Protein AF-D8SYA2-F1 (afdb_monomer)

Structure (mmCIF, N/CA/C/O backbone):
data_AF-D8SYA2-F1
#
_entry.id   AF-D8SYA2-F1
#
loop_
_atom_site.group_PDB
_atom_site.id
_atom_site.type_symbol
_atom_site.label_atom_id
_atom_site.label_alt_id
_atom_site.label_comp_id
_atom_site.label_asym_id
_atom_site.label_entity_id
_atom_site.label_seq_id
_atom_site.pdbx_PDB_ins_code
_atom_site.Cartn_x
_atom_site.Cartn_y
_atom_site.Cartn_z
_atom_site.occupancy
_atom_site.B_iso_or_equiv
_atom_site.auth_seq_id
_atom_site.auth_comp_id
_atom_site.auth_asym_id
_atom_site.auth_atom_id
_atom_site.pdbx_PDB_model_num
ATOM 1 N N . LYS A 1 1 ? -13.545 -16.147 3.767 1.00 77.62 1 LYS A N 1
ATOM 2 C CA . LYS A 1 1 ? -14.437 -16.063 2.581 1.00 77.62 1 LYS A CA 1
ATOM 3 C C . LYS A 1 1 ? -13.782 -15.098 1.599 1.00 77.62 1 LYS A C 1
ATOM 5 O O . LYS A 1 1 ? -13.470 -13.997 2.027 1.00 77.62 1 LYS A O 1
ATOM 10 N N . CYS A 1 2 ? -13.491 -15.508 0.364 1.00 86.12 2 CYS A N 1
ATOM 11 C CA . CYS A 1 2 ? -12.940 -14.603 -0.651 1.00 86.12 2 CYS A CA 1
ATOM 12 C C . CYS A 1 2 ? -14.110 -13.967 -1.412 1.00 86.12 2 CYS A C 1
ATOM 14 O O . CYS A 1 2 ? -15.055 -14.674 -1.765 1.00 86.12 2 CYS A O 1
ATOM 16 N N . VAL A 1 3 ? -14.093 -12.646 -1.582 1.00 94.81 3 VAL A N 1
ATOM 17 C CA . VAL A 1 3 ? -15.143 -11.892 -2.281 1.00 94.81 3 VAL A CA 1
ATOM 18 C C . VAL A 1 3 ? -14.565 -11.323 -3.569 1.00 94.81 3 VAL A C 1
ATOM 20 O O . VAL A 1 3 ? -13.414 -10.901 -3.585 1.00 94.81 3 VAL A O 1
ATOM 23 N N . SER A 1 4 ? -15.351 -11.310 -4.645 1.00 95.06 4 SER A N 1
ATOM 24 C CA . SER A 1 4 ? -14.919 -10.757 -5.937 1.00 95.06 4 SER A CA 1
ATOM 25 C C . SER A 1 4 ? -14.743 -9.239 -5.899 1.00 95.06 4 SER A C 1
ATOM 27 O O . SER A 1 4 ? -13.958 -8.688 -6.664 1.00 95.06 4 SER A O 1
ATOM 29 N N . TRP A 1 5 ? -15.466 -8.560 -5.006 1.00 94.12 5 TRP A N 1
ATOM 30 C CA . TRP A 1 5 ? -15.365 -7.125 -4.798 1.00 94.12 5 TRP A CA 1
ATOM 31 C C . TRP A 1 5 ? -15.718 -6.760 -3.357 1.00 94.12 5 TRP A C 1
ATOM 33 O O . TRP A 1 5 ? -16.580 -7.382 -2.731 1.00 94.12 5 TRP A O 1
ATOM 43 N N . ALA A 1 6 ? -15.063 -5.727 -2.843 1.00 93.25 6 ALA A N 1
ATOM 44 C CA . ALA A 1 6 ? -15.336 -5.153 -1.538 1.00 93.25 6 ALA A CA 1
ATOM 45 C C . ALA A 1 6 ? -15.382 -3.623 -1.651 1.00 93.25 6 ALA A C 1
ATOM 47 O O . ALA A 1 6 ? -14.673 -3.052 -2.482 1.00 93.25 6 ALA A O 1
ATOM 48 N N . PRO A 1 7 ? -16.159 -2.935 -0.796 1.00 93.94 7 PRO A N 1
ATOM 49 C CA . PRO A 1 7 ? -16.158 -1.479 -0.737 1.00 93.94 7 PRO A CA 1
ATOM 50 C C . PRO A 1 7 ? -14.842 -0.979 -0.117 1.00 93.94 7 PRO A C 1
ATOM 52 O O . PRO A 1 7 ? -14.801 -0.628 1.062 1.00 93.94 7 PRO A O 1
ATOM 55 N N . GLN A 1 8 ? -13.769 -0.956 -0.916 1.00 91.25 8 GLN A N 1
ATOM 56 C CA . GLN A 1 8 ? -12.375 -0.751 -0.497 1.00 91.25 8 GLN A CA 1
ATOM 57 C C . GLN A 1 8 ? -12.208 0.401 0.500 1.00 91.25 8 GLN A C 1
ATOM 59 O O . GLN A 1 8 ? -11.648 0.201 1.569 1.00 91.25 8 GLN A O 1
ATOM 64 N N . LEU A 1 9 ? -12.762 1.584 0.212 1.00 90.56 9 LEU A N 1
ATOM 65 C CA . LEU A 1 9 ? -12.650 2.745 1.106 1.00 90.56 9 LEU A CA 1
ATOM 66 C C . LEU A 1 9 ? -13.284 2.524 2.484 1.00 90.56 9 LEU A C 1
ATOM 68 O O . LEU A 1 9 ? -12.780 3.047 3.472 1.00 90.56 9 LEU A O 1
ATOM 72 N N . LYS A 1 10 ? -14.390 1.776 2.570 1.00 93.06 10 LYS A N 1
ATOM 73 C CA . LYS A 1 10 ? -15.016 1.451 3.861 1.00 93.06 10 LYS A CA 1
ATOM 74 C C . LYS A 1 10 ? -14.167 0.451 4.640 1.00 93.06 10 LYS A C 1
ATOM 76 O O . LYS A 1 10 ? -14.063 0.576 5.852 1.00 93.06 10 LYS A O 1
ATOM 81 N N . VAL A 1 11 ? -13.562 -0.508 3.939 1.00 93.44 11 VAL A N 1
ATOM 82 C CA . VAL A 1 11 ? -12.679 -1.514 4.539 1.00 93.44 11 VAL A CA 1
ATOM 83 C C . VAL A 1 11 ? -11.404 -0.857 5.065 1.00 93.44 11 VAL A C 1
ATOM 85 O O . VAL A 1 11 ? -11.101 -1.014 6.238 1.00 93.44 11 VAL A O 1
ATOM 88 N N . LEU A 1 12 ? -10.713 -0.055 4.250 1.00 91.00 12 LEU A N 1
ATOM 89 C CA . LEU A 1 12 ? -9.460 0.608 4.638 1.00 91.00 12 LEU A CA 1
ATOM 90 C C . LEU A 1 12 ? -9.627 1.611 5.787 1.00 91.00 12 LEU A C 1
ATOM 92 O O . LEU A 1 12 ? -8.683 1.855 6.522 1.00 91.00 12 LEU A O 1
ATOM 96 N N . LYS A 1 13 ? -10.823 2.181 5.972 1.00 92.25 13 LYS A N 1
ATOM 97 C CA . LYS A 1 13 ? -11.129 3.066 7.109 1.00 92.25 13 LYS A CA 1
ATOM 98 C C . LYS A 1 13 ? -11.485 2.315 8.394 1.00 92.25 13 LYS A C 1
ATOM 100 O O . LYS A 1 13 ? -11.697 2.951 9.424 1.00 92.25 13 LYS A O 1
ATOM 105 N N . HIS A 1 14 ? -11.645 0.995 8.339 1.00 94.50 14 HIS A N 1
ATOM 106 C CA . HIS A 1 14 ? -12.096 0.226 9.487 1.00 94.50 14 HIS A CA 1
ATOM 107 C C . HIS A 1 14 ? -10.926 -0.012 10.457 1.00 94.50 14 HIS A C 1
ATOM 109 O O . HIS A 1 14 ? -9.905 -0.547 10.031 1.00 94.50 14 HIS A O 1
ATOM 115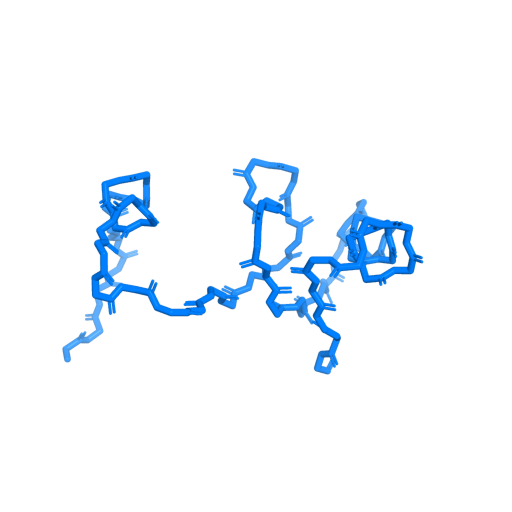 N N . PRO A 1 15 ? -11.066 0.282 11.764 1.00 94.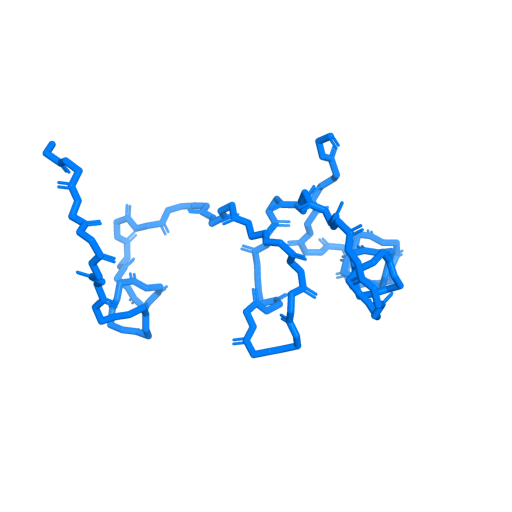31 15 PRO A N 1
ATOM 116 C CA . PRO A 1 15 ? -9.958 0.204 12.726 1.00 94.31 15 PRO A CA 1
ATOM 117 C C . PRO A 1 15 ? -9.390 -1.211 12.919 1.00 94.31 15 PRO A C 1
ATOM 119 O O . PRO A 1 15 ? -8.294 -1.377 13.435 1.00 94.31 15 PRO A O 1
ATOM 122 N N . SER A 1 16 ? -10.125 -2.249 12.511 1.00 96.62 16 SER A N 1
ATOM 123 C CA . SER A 1 16 ? -9.635 -3.637 12.529 1.00 96.62 16 SER A CA 1
ATOM 124 C C . SER A 1 16 ? -8.714 -3.999 11.356 1.00 96.62 16 SER A C 1
ATOM 126 O O . SER A 1 16 ? -8.225 -5.126 11.317 1.00 96.62 16 SER A O 1
ATOM 128 N N . VAL A 1 17 ? -8.506 -3.106 10.383 1.00 93.00 17 VAL A N 1
ATOM 129 C CA . VAL A 1 17 ? -7.573 -3.323 9.268 1.00 93.00 17 VAL A CA 1
ATOM 130 C C . VAL A 1 17 ? -6.208 -2.767 9.658 1.00 93.00 17 VAL A C 1
ATOM 132 O O . VAL A 1 17 ? -6.075 -1.575 9.895 1.00 93.00 17 VAL A O 1
ATOM 135 N N . GLY A 1 18 ? -5.202 -3.643 9.738 1.00 88.62 18 GLY A N 1
ATOM 136 C CA . GLY A 1 18 ? -3.830 -3.269 10.112 1.00 88.62 18 GLY A CA 1
A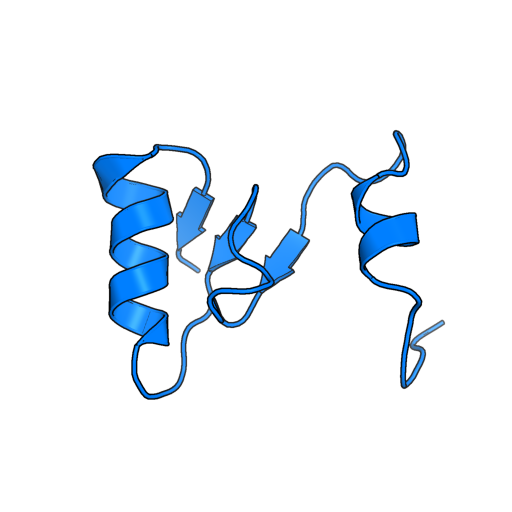TOM 137 C C . GLY A 1 18 ? -2.836 -3.220 8.949 1.00 88.62 18 GLY A C 1
ATOM 138 O O . GLY A 1 18 ? -1.737 -2.704 9.111 1.00 88.62 18 GLY A O 1
ATOM 139 N N . SER A 1 19 ? -3.185 -3.778 7.788 1.00 86.12 19 SER A N 1
ATOM 140 C CA . SER A 1 19 ? -2.354 -3.725 6.585 1.00 86.12 19 SER A CA 1
ATOM 141 C C . SER A 1 19 ? -3.192 -3.925 5.326 1.00 86.12 19 SER A C 1
ATOM 143 O O . SER A 1 19 ? -4.263 -4.539 5.350 1.00 86.12 19 SER A O 1
ATOM 145 N N . PHE A 1 20 ? -2.690 -3.408 4.208 1.00 88.75 20 PHE A N 1
ATOM 146 C CA . PHE A 1 20 ? -3.283 -3.574 2.890 1.00 88.75 20 PHE A CA 1
ATOM 147 C C . PHE A 1 20 ? -2.199 -4.075 1.926 1.00 88.75 20 PHE A C 1
ATOM 149 O O . PHE A 1 20 ? -1.062 -3.611 1.968 1.00 88.75 20 PHE A O 1
ATOM 156 N N . LEU A 1 21 ? -2.528 -5.074 1.105 1.00 88.31 21 LEU A N 1
ATOM 157 C CA . LEU A 1 21 ? -1.668 -5.574 0.031 1.00 88.31 21 LEU A CA 1
ATOM 158 C C . LEU A 1 21 ? -2.207 -5.022 -1.285 1.00 88.31 21 LEU A C 1
ATOM 160 O O . LEU A 1 21 ? -3.379 -5.227 -1.606 1.00 88.31 21 LEU A O 1
ATOM 164 N N . THR A 1 22 ? -1.368 -4.316 -2.035 1.00 83.31 22 THR A N 1
ATOM 165 C CA . THR A 1 22 ? -1.789 -3.599 -3.242 1.00 83.31 22 THR A CA 1
ATOM 166 C C . THR A 1 22 ? -0.842 -3.840 -4.400 1.00 83.31 22 THR A C 1
ATOM 168 O O . THR A 1 22 ? 0.352 -4.059 -4.223 1.00 83.31 22 THR A O 1
ATOM 171 N N . HIS A 1 23 ? -1.374 -3.677 -5.605 1.00 82.19 23 HIS A N 1
ATOM 172 C CA . HIS A 1 23 ? -0.578 -3.589 -6.822 1.00 82.19 23 HIS A CA 1
ATOM 173 C C . HIS A 1 23 ? 0.053 -2.200 -7.029 1.00 82.19 23 HIS A C 1
ATOM 175 O O . HIS A 1 23 ? 0.640 -1.948 -8.067 1.00 82.19 23 HIS A O 1
ATOM 181 N N . CYS A 1 24 ? -0.098 -1.273 -6.080 1.00 79.19 24 CYS A N 1
ATOM 182 C CA . CYS A 1 24 ? 0.472 0.082 -6.099 1.00 79.19 24 CYS A CA 1
ATOM 183 C C . CYS A 1 24 ? -0.111 1.009 -7.178 1.00 79.19 24 CYS A C 1
ATOM 185 O O . CYS A 1 24 ? 0.546 1.952 -7.621 1.00 79.19 24 CYS A O 1
ATOM 187 N N . GLY A 1 25 ? -1.365 0.792 -7.579 1.00 77.31 25 GLY A N 1
ATOM 188 C CA . GLY A 1 25 ? -2.113 1.787 -8.348 1.00 77.31 25 GLY A CA 1
ATOM 189 C C . GLY A 1 25 ? -2.342 3.064 -7.532 1.00 77.31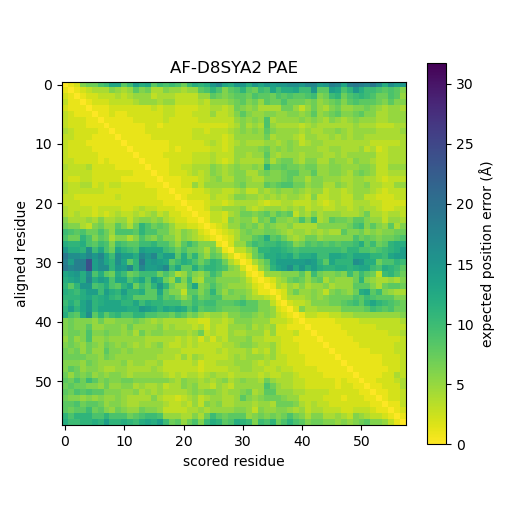 25 GLY A C 1
ATOM 190 O O . GLY A 1 25 ? -2.537 3.002 -6.316 1.00 77.31 25 GLY A O 1
ATOM 191 N N . TRP A 1 26 ? -2.357 4.222 -8.198 1.00 76.62 26 TRP A N 1
ATOM 192 C CA . TRP A 1 26 ? -2.394 5.543 -7.548 1.00 76.62 26 TRP A CA 1
ATOM 193 C C . TRP A 1 26 ? -3.545 5.717 -6.538 1.00 76.62 26 TRP A C 1
ATOM 195 O O . TRP A 1 26 ? -3.354 6.240 -5.445 1.00 76.62 26 TRP A O 1
ATOM 205 N N . ASN A 1 27 ? -4.732 5.182 -6.843 1.00 75.62 27 ASN A N 1
ATOM 206 C CA . ASN A 1 27 ? -5.908 5.258 -5.961 1.00 75.62 27 ASN A CA 1
ATOM 207 C C . ASN A 1 27 ? -5.807 4.394 -4.687 1.00 75.62 27 ASN A C 1
ATOM 209 O O . ASN A 1 27 ? -6.699 4.431 -3.843 1.00 75.62 27 ASN A O 1
ATOM 213 N N . SER A 1 28 ? -4.766 3.568 -4.566 1.00 66.50 28 SER A N 1
ATOM 214 C CA . SER A 1 28 ? -4.642 2.517 -3.547 1.00 66.50 28 SER A CA 1
ATOM 215 C C . SER A 1 28 ? -3.349 2.624 -2.725 1.00 66.50 28 SER A C 1
ATOM 217 O O . SER A 1 28 ? -2.920 1.628 -2.151 1.00 66.50 28 SER A O 1
ATOM 219 N N . LEU A 1 29 ? -2.710 3.798 -2.691 1.00 68.62 29 LEU A N 1
ATOM 220 C CA . LEU A 1 29 ? -1.303 3.978 -2.292 1.00 68.62 29 LEU A CA 1
ATOM 221 C C . LEU A 1 29 ? -1.072 4.278 -0.793 1.00 68.62 29 LEU A C 1
ATOM 223 O O . LEU A 1 29 ? 0.069 4.431 -0.379 1.00 68.62 29 LEU A O 1
ATOM 227 N N . LEU A 1 30 ? -2.124 4.385 0.027 1.00 61.09 30 LEU A N 1
ATOM 228 C CA . LEU A 1 30 ? -2.053 5.151 1.282 1.00 61.09 30 LEU A CA 1
ATOM 229 C C . LEU A 1 30 ? -1.531 4.461 2.561 1.00 61.09 30 LEU A C 1
ATOM 231 O O . LEU A 1 30 ? -1.422 5.171 3.539 1.00 61.09 30 LEU A O 1
ATOM 235 N N . GLU A 1 31 ? -1.172 3.174 2.593 1.00 57.09 31 GLU A N 1
ATOM 236 C CA . GLU A 1 31 ? -0.490 2.488 3.730 1.00 57.09 31 GLU A CA 1
ATOM 237 C C . GLU A 1 31 ? -0.338 0.998 3.376 1.00 57.09 31 GLU A C 1
ATOM 239 O O . GLU A 1 31 ? -1.258 0.201 3.593 1.00 57.09 31 GLU A O 1
ATOM 244 N N . VAL A 1 32 ? 0.735 0.618 2.668 1.00 64.19 32 VAL A N 1
ATOM 245 C CA . VAL A 1 32 ? 0.647 -0.593 1.836 1.00 64.19 32 VAL A CA 1
ATOM 246 C C . VAL A 1 32 ? 1.913 -1.410 1.683 1.00 64.19 32 VAL A C 1
ATOM 248 O O . VAL A 1 32 ? 3.006 -0.898 1.453 1.00 64.19 32 VAL A O 1
ATOM 251 N N . ILE A 1 33 ? 1.703 -2.722 1.707 1.00 66.12 33 ILE A N 1
ATOM 252 C CA . ILE A 1 33 ? 2.635 -3.709 1.188 1.00 66.12 33 ILE A CA 1
ATOM 253 C C . ILE A 1 33 ? 2.456 -3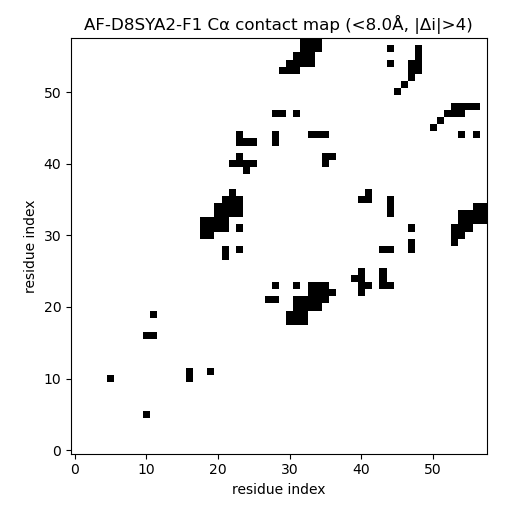.736 -0.335 1.00 66.12 33 ILE A C 1
ATOM 255 O O . ILE A 1 33 ? 1.353 -3.982 -0.833 1.00 66.12 33 ILE A O 1
ATOM 259 N N . GLY A 1 34 ? 3.512 -3.418 -1.076 1.00 68.88 34 GLY A N 1
ATOM 260 C CA . GLY A 1 34 ? 3.482 -3.279 -2.527 1.00 68.88 34 GLY A CA 1
ATOM 261 C C . GLY A 1 34 ? 3.897 -4.545 -3.270 1.00 68.88 34 GLY A C 1
ATOM 262 O O . GLY A 1 34 ? 4.964 -5.093 -3.001 1.00 68.88 34 GLY A O 1
ATOM 263 N N . TRP A 1 35 ? 3.075 -4.952 -4.242 1.00 76.50 35 TRP A N 1
ATOM 264 C CA . TRP A 1 35 ? 3.349 -6.006 -5.226 1.00 76.50 35 TRP A CA 1
ATOM 265 C C . TRP A 1 35 ? 3.046 -5.476 -6.645 1.00 76.50 35 TRP A C 1
ATOM 267 O O . TRP A 1 35 ? 1.975 -5.732 -7.202 1.00 76.50 35 TRP A O 1
ATOM 277 N N . PRO A 1 36 ? 3.924 -4.637 -7.218 1.00 75.94 36 PRO A N 1
ATOM 278 C CA . PRO A 1 36 ? 3.665 -3.975 -8.495 1.00 75.94 36 PRO A CA 1
ATOM 279 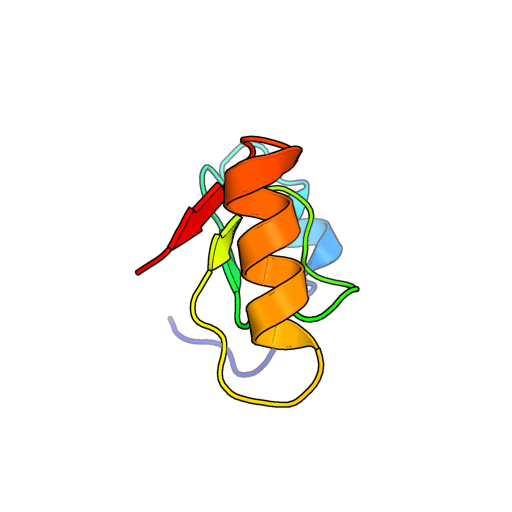C C . PRO A 1 36 ? 3.851 -4.920 -9.692 1.00 75.94 36 PRO A C 1
ATOM 281 O O . PRO A 1 36 ? 4.738 -5.770 -9.678 1.00 75.94 36 PRO A O 1
ATOM 284 N N . PHE A 1 37 ? 3.066 -4.731 -10.760 1.00 73.81 37 PHE A N 1
ATOM 285 C CA . PHE A 1 37 ? 3.160 -5.549 -11.980 1.00 73.81 37 PHE A CA 1
ATOM 286 C C . PHE A 1 37 ? 3.400 -4.746 -13.265 1.00 73.81 37 PHE A C 1
ATOM 288 O O . PHE A 1 37 ? 4.173 -5.190 -14.110 1.00 73.81 37 PHE A O 1
ATOM 295 N N . LEU A 1 38 ? 2.736 -3.599 -13.456 1.00 77.56 38 LEU A N 1
ATOM 296 C CA . LEU A 1 38 ? 2.734 -2.872 -14.738 1.00 77.56 38 LEU A CA 1
ATOM 297 C C . LEU A 1 38 ? 2.671 -1.345 -14.565 1.00 77.56 38 LEU A C 1
ATOM 299 O O . LEU A 1 38 ? 2.239 -0.842 -13.533 1.00 77.56 38 LEU A O 1
ATOM 303 N N . TYR A 1 39 ? 3.034 -0.614 -15.623 1.00 82.69 39 TYR A N 1
ATOM 304 C CA . TYR A 1 39 ? 2.910 0.848 -15.730 1.00 82.69 39 TYR A CA 1
ATOM 305 C C . TYR A 1 39 ? 3.610 1.613 -14.595 1.00 82.69 39 TYR A C 1
ATOM 307 O O . TYR A 1 39 ? 4.768 1.340 -14.287 1.00 82.69 39 TYR A O 1
ATOM 315 N N . GLU A 1 40 ? 2.935 2.586 -13.981 1.00 82.00 40 GLU A N 1
ATOM 316 C CA . GLU A 1 40 ? 3.461 3.419 -12.900 1.00 82.00 40 GLU A CA 1
ATOM 317 C C . GLU A 1 40 ? 3.567 2.698 -11.547 1.00 82.00 40 GLU A C 1
ATOM 319 O O . GLU A 1 40 ? 4.125 3.243 -10.597 1.00 82.00 40 GLU A O 1
ATOM 324 N N . GLN A 1 41 ? 3.064 1.467 -11.435 1.00 82.56 41 GLN A N 1
ATOM 325 C CA . GLN A 1 41 ? 3.001 0.725 -10.174 1.00 82.56 41 GLN A CA 1
ATOM 326 C C . GLN A 1 41 ? 4.368 0.521 -9.498 1.00 82.56 41 GLN A C 1
ATOM 328 O O . GLN A 1 41 ? 4.446 0.709 -8.281 1.00 82.56 41 GLN A O 1
ATOM 333 N N . PRO A 1 42 ? 5.465 0.188 -10.215 1.00 84.12 42 PRO A N 1
ATOM 334 C CA . PRO A 1 42 ? 6.780 0.062 -9.590 1.00 84.12 42 PRO A CA 1
ATOM 335 C C . PRO A 1 42 ? 7.291 1.397 -9.041 1.00 84.12 42 PRO A C 1
ATOM 337 O O . PRO A 1 42 ? 7.859 1.429 -7.950 1.00 84.12 42 PRO A O 1
ATOM 340 N N . LEU A 1 43 ? 7.043 2.500 -9.759 1.00 84.94 43 LEU A N 1
ATOM 341 C CA . LEU A 1 43 ? 7.436 3.846 -9.337 1.00 84.94 43 LEU A CA 1
ATOM 342 C C . LEU A 1 43 ? 6.641 4.289 -8.106 1.00 84.94 43 LEU A C 1
ATOM 344 O O . LEU A 1 43 ? 7.211 4.779 -7.138 1.00 84.94 43 LEU A O 1
ATOM 348 N N . ASN A 1 44 ? 5.335 4.046 -8.113 1.00 84.19 44 ASN A N 1
ATOM 349 C CA . ASN A 1 44 ? 4.443 4.288 -6.987 1.00 84.19 44 ASN A CA 1
ATOM 350 C C . ASN A 1 44 ? 4.847 3.484 -5.744 1.00 84.19 44 ASN A C 1
ATOM 352 O O . ASN A 1 44 ? 4.874 4.017 -4.636 1.00 84.19 44 ASN A O 1
ATOM 356 N N . CYS A 1 45 ? 5.201 2.208 -5.928 1.00 83.25 45 CYS A N 1
ATOM 357 C CA . CYS A 1 45 ? 5.727 1.365 -4.859 1.00 83.25 45 CYS A CA 1
ATOM 358 C C . CYS A 1 45 ? 7.041 1.928 -4.305 1.00 83.25 45 CYS A C 1
ATOM 360 O O . CYS A 1 45 ? 7.200 2.011 -3.090 1.00 83.25 45 CYS A O 1
ATOM 362 N N . ALA A 1 46 ? 7.972 2.325 -5.179 1.00 84.81 46 ALA A N 1
ATOM 363 C CA . ALA A 1 46 ? 9.228 2.949 -4.770 1.00 84.81 46 ALA A CA 1
ATOM 364 C C . ALA A 1 46 ? 8.977 4.250 -3.995 1.00 84.81 46 ALA A C 1
ATOM 366 O O . ALA A 1 46 ? 9.525 4.423 -2.915 1.00 84.81 46 ALA A O 1
ATOM 367 N N . LEU A 1 47 ? 8.076 5.119 -4.459 1.00 87.25 47 LEU A N 1
ATOM 368 C CA . LEU A 1 47 ? 7.722 6.357 -3.764 1.00 87.25 47 LEU A CA 1
ATOM 369 C C . LEU A 1 47 ? 7.166 6.090 -2.352 1.00 87.25 47 LEU A C 1
ATOM 371 O O . LEU A 1 47 ? 7.627 6.702 -1.385 1.00 87.25 47 LEU A O 1
ATOM 375 N N . ALA A 1 48 ? 6.231 5.142 -2.220 1.00 85.50 48 ALA A N 1
ATOM 376 C CA . ALA A 1 48 ? 5.623 4.773 -0.939 1.00 85.50 48 ALA A CA 1
ATOM 377 C C . ALA A 1 48 ? 6.641 4.209 0.068 1.00 85.50 48 ALA A C 1
ATOM 379 O O . ALA A 1 48 ? 6.610 4.553 1.252 1.00 85.50 48 ALA A O 1
ATOM 380 N N . VAL A 1 49 ? 7.548 3.349 -0.405 1.00 86.88 49 VAL A N 1
ATOM 381 C CA . VAL A 1 49 ? 8.539 2.648 0.427 1.00 86.88 49 VAL A CA 1
ATOM 382 C C . VAL A 1 49 ? 9.743 3.538 0.727 1.00 86.88 49 VAL A C 1
ATOM 384 O O . VAL A 1 49 ? 10.188 3.639 1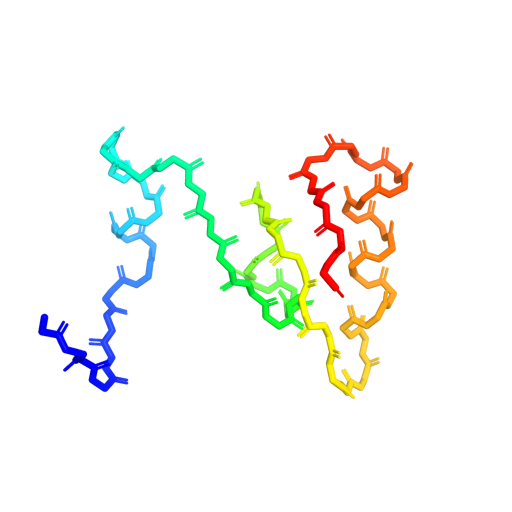.868 1.00 86.88 49 VAL A O 1
ATOM 387 N N . GLU A 1 50 ? 10.305 4.183 -0.290 1.00 89.81 50 GLU A N 1
ATOM 388 C CA . GLU A 1 50 ? 11.591 4.871 -0.205 1.00 89.81 50 GLU A CA 1
ATOM 389 C C . GLU A 1 50 ? 11.435 6.304 0.288 1.00 89.81 50 GLU A C 1
ATOM 391 O O . GLU A 1 50 ? 12.258 6.747 1.089 1.00 89.81 50 GLU A O 1
ATOM 396 N N . HIS A 1 51 ? 10.382 7.002 -0.139 1.00 87.69 51 HIS A N 1
ATOM 397 C CA . HIS A 1 51 ? 10.199 8.421 0.152 1.00 87.69 51 HIS A CA 1
ATOM 398 C C . HIS A 1 51 ? 9.233 8.649 1.312 1.00 87.69 51 HIS A C 1
ATOM 400 O O . HIS A 1 51 ? 9.565 9.350 2.264 1.00 87.69 51 HIS A O 1
ATOM 406 N N . TRP A 1 52 ? 8.050 8.034 1.258 1.00 88.00 52 TRP A N 1
ATOM 407 C CA . TRP A 1 52 ? 7.008 8.256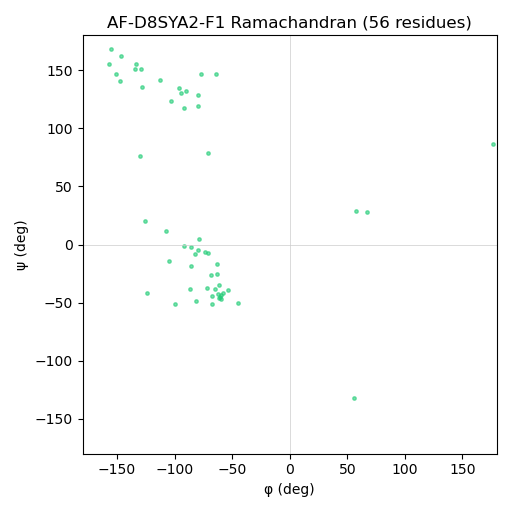 2.265 1.00 88.00 52 TRP A CA 1
ATOM 408 C C . TRP A 1 52 ? 7.155 7.365 3.496 1.00 88.00 52 TRP A C 1
ATOM 410 O O . TRP A 1 52 ? 6.623 7.705 4.546 1.00 88.00 52 TRP A O 1
ATOM 420 N N . LYS A 1 53 ? 7.911 6.263 3.396 1.00 86.12 53 LYS A N 1
ATOM 421 C CA . LYS A 1 53 ? 8.157 5.318 4.500 1.00 86.12 53 LYS A CA 1
ATOM 422 C C . LYS A 1 53 ? 6.869 4.717 5.089 1.00 86.12 53 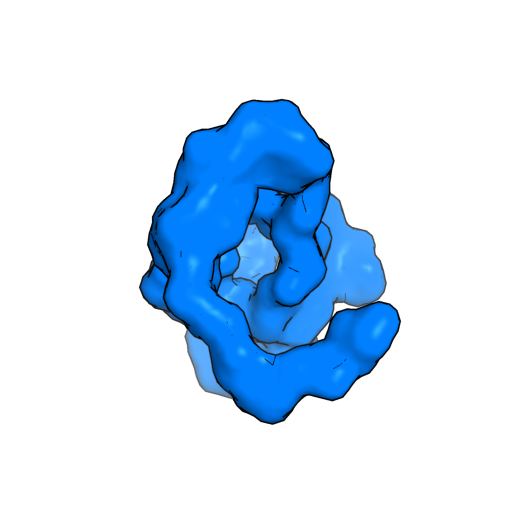LYS A C 1
ATOM 424 O O . LYS A 1 53 ? 6.846 4.345 6.256 1.00 86.12 53 LYS A O 1
ATOM 429 N N . ILE A 1 54 ? 5.819 4.588 4.276 1.00 85.62 54 ILE A N 1
ATOM 430 C CA . ILE A 1 54 ? 4.500 4.062 4.688 1.00 85.62 54 ILE A CA 1
ATOM 431 C C . ILE A 1 54 ? 4.216 2.651 4.153 1.00 85.62 54 ILE A C 1
ATOM 433 O O . ILE A 1 54 ? 3.077 2.186 4.171 1.00 85.62 54 ILE A O 1
ATOM 437 N N . GLY A 1 55 ? 5.228 1.977 3.609 1.00 84.88 55 GLY A N 1
ATOM 438 C CA . GLY A 1 55 ? 5.049 0.691 2.956 1.00 84.88 55 GLY A CA 1
ATOM 439 C C . GLY A 1 55 ? 6.306 -0.161 2.933 1.00 84.88 55 GLY A C 1
ATOM 440 O O . GLY A 1 55 ? 7.414 0.312 3.190 1.00 84.88 55 GLY A O 1
ATOM 441 N N . SER A 1 56 ? 6.121 -1.425 2.576 1.00 81.81 56 SER A N 1
ATOM 442 C CA . SER A 1 56 ? 7.185 -2.396 2.320 1.00 81.81 56 SER A CA 1
ATOM 443 C C . SER A 1 56 ? 6.950 -3.065 0.967 1.00 81.81 56 SER A C 1
ATOM 445 O O . SER A 1 56 ? 5.817 -3.155 0.500 1.00 81.81 56 SER A O 1
ATOM 447 N N . ARG A 1 57 ? 8.017 -3.500 0.293 1.00 76.75 57 ARG A N 1
ATOM 448 C CA . ARG A 1 57 ? 7.917 -4.263 -0.958 1.00 76.75 57 ARG A CA 1
ATOM 449 C C . ARG A 1 57 ? 8.011 -5.752 -0.631 1.00 76.75 57 ARG A C 1
ATOM 451 O O . ARG A 1 57 ? 8.867 -6.127 0.172 1.00 76.75 57 ARG A O 1
ATOM 458 N N . LEU A 1 58 ? 7.133 -6.554 -1.227 1.00 74.81 58 LEU A N 1
ATOM 459 C CA . LEU A 1 58 ? 7.247 -8.016 -1.244 1.00 74.81 58 LEU A CA 1
ATOM 460 C C . LEU A 1 58 ? 7.984 -8.498 -2.496 1.00 74.81 58 LEU A C 1
ATOM 462 O O . LEU A 1 58 ? 7.925 -7.786 -3.525 1.00 74.81 58 LEU A O 1
#

Organism: Selaginella moellendorffii (NCBI:txid88036)

InterPro domains:
  IPR002213 UDP-glucuronosyl/UDP-glucosyltransferase [PF00201] (3-43)

Radius of gyration: 11.62 Å; Cα contacts (8 Å, |Δi|>4): 78; chains: 1; bounding box: 28×24×28 Å

pLDDT: mean 83.29, std 9.18, range [57.09, 96.62]

Secondary structure (DSSP, 8-state):
---S---HHHHHTSTT---EEE---GGG-SSEEE---STTHHHHHHIIIIIS--EEE-

Foldseek 3Di:
DDDPDDPVVVVVPDPPDDEDDDLQDPVNLQAYAHDHDDDCSVVSQCCSVPPVVRYHYD

Solvent-accessible surface area (backbone atoms only — not comparable to full-atom values): 3580 Å² total; per-residue (Å²): 137,92,69,98,73,72,69,57,74,65,52,73,69,33,87,88,54,88,76,42,82,33,49,20,48,83,95,59,55,88,50,29,39,24,53,51,84,60,87,66,9,56,58,43,34,46,44,31,34,74,72,66,64,49,34,49,77,112

Mean predicted aligned error: 5.36 Å

Sequence (58 aa):
KCVSWAPQLKVLKHPSVGSFLTHCGWNSLLEVIGWPFLYEQPLNCALAVEHWKIGSRL

Nearest PDB structures (foldseek):
  8inv-assembly1_A  TM=9.768E-01  e=9.413E-04  Catharanthus roseus
  8ind-assembly1_A  TM=9.764E-01  e=1.156E-03  Catharanthus roseus
  8in7-assembly1_A  TM=9.758E-01  e=1.420E-03  Catharanthus roseus
  8ino-assembly1_A  TM=9.767E-01  e=1.629E-03  Catharanthus roseus
  8j2v-assembly1_A  TM=9.183E-01  e=7.155E-04  Nicotiana tabacum